Protein AF-A0A1C0SF87-F1 (afdb_monomer_lite)

Structure (mmCIF, N/CA/C/O backbone):
data_AF-A0A1C0SF87-F1
#
_entry.id   AF-A0A1C0SF87-F1
#
loop_
_atom_site.group_PDB
_atom_site.id
_atom_site.type_symbol
_atom_site.label_atom_id
_atom_site.label_alt_id
_atom_site.label_comp_id
_atom_site.label_asym_id
_atom_site.label_entity_id
_atom_site.label_seq_id
_atom_site.pdbx_PDB_ins_code
_atom_site.Cartn_x
_atom_site.Cartn_y
_atom_site.Cartn_z
_atom_site.occupancy
_atom_site.B_iso_or_equiv
_atom_site.auth_seq_id
_atom_site.auth_comp_id
_atom_site.auth_asym_id
_atom_site.auth_atom_id
_atom_site.pdbx_PDB_model_num
ATOM 1 N N . MET A 1 1 ? 0.157 15.282 13.786 1.00 57.41 1 MET A N 1
ATOM 2 C CA . MET A 1 1 ? -0.736 14.320 14.457 1.00 57.41 1 MET A CA 1
ATOM 3 C C . MET A 1 1 ? -0.041 12.977 14.405 1.00 57.41 1 MET A C 1
ATOM 5 O O . MET A 1 1 ? 0.284 12.532 13.311 1.00 57.41 1 MET A O 1
ATOM 9 N N . ASP A 1 2 ? 0.306 12.421 15.559 1.00 79.81 2 ASP A N 1
ATOM 10 C CA . ASP A 1 2 ? 1.012 11.137 15.665 1.00 79.81 2 ASP A CA 1
ATOM 11 C C . ASP A 1 2 ? 0.039 9.956 15.436 1.00 79.81 2 ASP A C 1
ATOM 13 O O . ASP A 1 2 ? -1.162 10.084 15.690 1.00 79.81 2 ASP A O 1
ATOM 17 N N . ALA A 1 3 ? 0.526 8.804 14.965 1.00 73.69 3 ALA A N 1
ATOM 18 C CA . ALA A 1 3 ? -0.281 7.599 14.735 1.00 73.69 3 ALA A CA 1
ATOM 19 C C . ALA A 1 3 ? -0.996 7.142 16.016 1.00 73.69 3 ALA A C 1
ATOM 21 O O . ALA A 1 3 ? -2.150 6.709 15.969 1.00 73.69 3 ALA A O 1
ATOM 22 N N . LYS A 1 4 ? -0.340 7.321 17.169 1.00 74.00 4 LYS A N 1
ATOM 23 C CA . LYS A 1 4 ? -0.938 7.104 18.487 1.00 74.00 4 LYS A CA 1
ATOM 24 C C . LYS A 1 4 ? -2.145 8.018 18.725 1.00 74.00 4 LYS A C 1
ATOM 26 O O . LYS A 1 4 ? -3.208 7.522 19.080 1.00 74.00 4 LYS A O 1
ATOM 31 N N . GLN A 1 5 ? -2.010 9.321 18.467 1.00 77.00 5 GLN A N 1
ATOM 32 C CA . GLN A 1 5 ? -3.103 10.290 18.637 1.00 77.00 5 GLN A CA 1
ATOM 33 C C . GLN A 1 5 ? -4.289 9.973 17.716 1.00 77.00 5 GLN A C 1
ATOM 35 O O . GLN A 1 5 ? -5.437 10.033 18.145 1.00 77.00 5 GLN A O 1
ATOM 40 N N . ALA 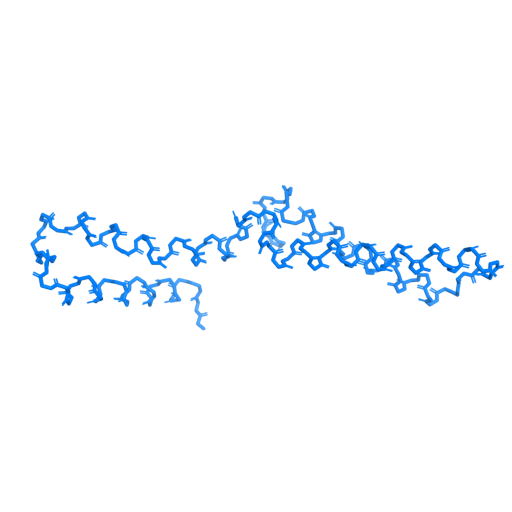A 1 6 ? -4.020 9.566 16.471 1.00 75.81 6 ALA A N 1
ATOM 41 C CA . ALA A 1 6 ? -5.061 9.156 15.528 1.00 75.81 6 ALA A CA 1
ATOM 42 C C . ALA A 1 6 ? -5.813 7.892 15.979 1.00 75.81 6 ALA A C 1
ATOM 44 O O . ALA A 1 6 ? -7.019 7.767 15.753 1.00 75.81 6 ALA A O 1
ATOM 45 N N . LEU A 1 7 ? -5.112 6.945 16.609 1.00 80.19 7 LEU A N 1
ATOM 46 C CA . LEU A 1 7 ? -5.727 5.752 17.184 1.00 80.19 7 LEU A CA 1
ATOM 47 C C . LEU A 1 7 ? -6.572 6.104 18.415 1.00 80.19 7 LEU A C 1
ATOM 49 O O . LEU A 1 7 ? -7.715 5.661 18.506 1.00 80.19 7 LEU A O 1
ATOM 53 N N . GLU A 1 8 ? -6.037 6.919 19.324 1.00 79.88 8 GLU A N 1
ATOM 54 C CA . GLU A 1 8 ? -6.735 7.379 20.532 1.00 79.88 8 GLU A CA 1
ATOM 55 C C . GLU A 1 8 ? -8.029 8.130 20.191 1.00 79.88 8 GLU A C 1
ATOM 57 O O . GLU A 1 8 ? -9.067 7.858 20.791 1.00 79.88 8 GLU A O 1
ATOM 62 N N . GLU A 1 9 ? -8.012 8.997 19.176 1.00 80.19 9 GLU A N 1
ATOM 63 C CA . GLU A 1 9 ? -9.203 9.714 18.708 1.00 80.19 9 GLU A CA 1
ATOM 64 C C . GLU A 1 9 ? -10.276 8.759 18.158 1.00 80.19 9 GLU A C 1
ATOM 66 O O . GLU A 1 9 ? -11.459 8.877 18.493 1.00 80.19 9 GLU A O 1
ATOM 71 N N . LYS A 1 10 ? -9.877 7.749 17.372 1.00 78.56 10 LYS A N 1
ATOM 72 C CA . LYS A 1 10 ? -10.803 6.720 16.870 1.00 78.56 10 LYS A CA 1
ATOM 73 C C . LYS A 1 10 ? -11.394 5.873 17.996 1.00 78.56 10 LYS A C 1
ATOM 75 O O . LYS A 1 10 ? -12.589 5.574 17.955 1.00 78.56 10 LYS A O 1
ATOM 80 N N . ILE A 1 11 ? -10.587 5.515 18.999 1.00 81.50 11 ILE A N 1
ATOM 81 C CA . ILE A 1 11 ? -11.050 4.819 20.209 1.00 81.50 11 ILE A CA 1
ATOM 82 C C . ILE A 1 11 ? -12.060 5.690 20.949 1.00 81.50 11 ILE A C 1
ATOM 84 O O . ILE A 1 11 ? -13.160 5.217 21.227 1.00 81.50 11 ILE A O 1
ATOM 88 N N . ALA A 1 12 ? -11.743 6.959 21.202 1.00 77.69 12 ALA A N 1
ATOM 89 C CA . ALA A 1 12 ? -12.630 7.879 21.905 1.00 77.69 12 ALA A CA 1
ATOM 90 C C . ALA A 1 12 ? -13.989 8.019 21.201 1.00 77.69 12 ALA A C 1
ATOM 92 O O . ALA A 1 12 ? -15.027 7.860 21.839 1.00 77.69 12 ALA A O 1
ATOM 93 N N . LEU A 1 13 ? -14.005 8.233 19.881 1.00 79.44 13 LEU A N 1
ATOM 94 C CA . LEU A 1 13 ? -15.246 8.320 19.099 1.00 79.44 13 LEU A CA 1
ATOM 95 C C . LEU A 1 13 ? -16.073 7.031 19.160 1.00 79.44 13 LEU A C 1
ATOM 97 O O . LEU A 1 13 ? -17.303 7.079 19.255 1.00 79.44 13 LEU A O 1
ATOM 101 N N . ALA A 1 14 ? -15.416 5.875 19.103 1.00 79.06 14 ALA A N 1
ATOM 102 C CA . ALA A 1 14 ? -16.096 4.593 19.171 1.00 79.06 14 ALA A CA 1
ATOM 103 C C . ALA A 1 14 ? -16.659 4.310 20.577 1.00 79.06 14 ALA A C 1
ATOM 105 O O . ALA A 1 14 ? -17.812 3.890 20.680 1.00 79.06 14 ALA A O 1
ATOM 106 N N . VAL A 1 15 ? -15.909 4.629 21.640 1.00 78.75 15 VAL A N 1
ATOM 107 C CA . VAL A 1 15 ? -16.362 4.531 23.040 1.00 78.75 15 VAL A CA 1
ATOM 108 C C . VAL A 1 15 ? -17.535 5.471 23.297 1.00 78.75 15 VAL A C 1
ATOM 110 O O . VAL A 1 15 ? -18.555 5.032 23.815 1.00 78.75 15 VAL A O 1
ATOM 113 N N . ILE A 1 16 ? -17.439 6.741 22.890 1.00 77.31 16 ILE A N 1
ATOM 114 C CA . ILE A 1 16 ? -18.538 7.711 23.018 1.00 77.31 16 ILE A CA 1
ATOM 115 C C . ILE A 1 16 ? -19.789 7.197 22.300 1.00 77.31 16 ILE A C 1
ATOM 117 O O . ILE A 1 16 ? -20.891 7.317 22.830 1.00 77.31 16 ILE A O 1
ATOM 121 N N . GLY A 1 17 ? -19.631 6.611 21.110 1.00 75.81 17 GLY A N 1
ATOM 122 C CA . GLY A 1 17 ? -20.732 5.990 20.377 1.00 75.81 17 GLY A CA 1
ATOM 123 C C . GLY A 1 17 ? -21.387 4.842 21.146 1.00 75.81 17 GLY A C 1
ATOM 124 O O . GLY A 1 17 ? -22.609 4.802 21.216 1.00 75.81 17 GLY A O 1
ATOM 125 N N . ALA A 1 18 ? -20.590 3.955 21.745 1.00 75.75 18 ALA A N 1
ATOM 126 C CA . ALA A 1 18 ? -21.094 2.832 22.534 1.00 75.75 18 ALA A CA 1
ATOM 127 C C . ALA A 1 18 ? -21.773 3.285 23.839 1.00 75.75 18 ALA A C 1
ATOM 129 O O . ALA A 1 18 ? -22.829 2.776 24.177 1.00 75.75 18 ALA A O 1
ATOM 130 N N . VAL A 1 19 ? -21.223 4.282 24.541 1.00 73.88 19 VAL A N 1
ATOM 131 C CA . VAL A 1 19 ? -21.814 4.839 25.778 1.00 73.88 19 VAL A CA 1
ATOM 132 C C . VAL A 1 19 ? -23.124 5.585 25.507 1.00 73.88 19 VAL A C 1
ATOM 134 O O . VAL A 1 19 ? -23.992 5.657 26.372 1.00 73.88 19 VAL A O 1
ATOM 137 N N . ARG A 1 20 ? -23.279 6.165 24.313 1.00 76.50 20 ARG A N 1
ATOM 138 C CA . ARG A 1 20 ? -24.523 6.827 23.898 1.00 76.50 20 ARG A CA 1
ATOM 139 C C . ARG A 1 20 ? -25.636 5.850 23.525 1.00 76.50 20 ARG A C 1
ATOM 141 O O . ARG A 1 20 ? -26.769 6.302 23.384 1.00 76.50 20 ARG A O 1
ATOM 148 N N . ASP A 1 21 ? -25.330 4.570 23.333 1.00 76.19 21 ASP A N 1
ATOM 149 C CA . ASP A 1 21 ? -26.332 3.556 23.033 1.00 76.19 21 ASP A CA 1
ATOM 150 C C . ASP A 1 21 ? -27.049 3.141 24.332 1.00 76.19 21 ASP A C 1
ATOM 152 O O . ASP A 1 21 ? -26.433 2.515 25.195 1.00 76.19 21 ASP A O 1
ATOM 156 N N . PRO A 1 22 ? -28.346 3.462 24.504 1.00 70.50 22 PRO A N 1
ATOM 157 C CA . PRO A 1 22 ? -29.086 3.117 25.716 1.00 70.50 22 PRO A CA 1
ATOM 158 C C . PRO A 1 22 ? -29.263 1.602 25.913 1.00 70.50 22 PRO A C 1
ATOM 160 O O . PRO A 1 22 ? -29.648 1.182 27.004 1.00 70.50 22 PRO A O 1
ATOM 163 N N . ALA A 1 23 ? -28.990 0.778 24.892 1.00 74.75 23 ALA A N 1
ATOM 164 C CA . ALA A 1 23 ? -28.963 -0.680 25.002 1.00 74.75 23 ALA A CA 1
ATOM 165 C C . ALA A 1 23 ? -27.642 -1.222 25.580 1.00 74.75 23 ALA A C 1
ATOM 167 O O . ALA A 1 23 ? -27.571 -2.400 25.935 1.00 74.75 23 ALA A O 1
ATOM 168 N N . VAL A 1 24 ? -26.604 -0.388 25.691 1.00 68.94 24 VAL A N 1
ATOM 169 C CA . VAL A 1 24 ? -25.310 -0.739 26.283 1.00 68.94 24 VAL A CA 1
ATOM 170 C C . VAL A 1 24 ? -25.275 -0.181 27.712 1.00 68.94 24 VAL A C 1
ATOM 172 O O . VAL A 1 24 ? -25.194 1.034 27.893 1.00 68.94 24 VAL A O 1
ATOM 175 N N . PRO A 1 25 ? -25.341 -1.029 28.760 1.00 65.06 25 PRO A N 1
ATOM 176 C CA . PRO A 1 25 ? -25.187 -0.561 30.137 1.00 65.06 25 PRO A CA 1
ATOM 177 C C . PRO A 1 25 ? -23.843 0.171 30.288 1.00 65.06 25 PRO A C 1
ATOM 179 O O . PRO A 1 25 ? -22.894 -0.167 29.605 1.00 65.06 25 PRO A O 1
ATOM 182 N N . ALA A 1 26 ? -23.696 1.159 31.165 1.00 67.25 26 ALA A N 1
ATOM 183 C CA . ALA A 1 26 ? -22.394 1.816 31.395 1.00 67.25 26 ALA A CA 1
ATOM 184 C C . ALA A 1 26 ? -21.648 1.246 32.623 1.00 67.25 26 ALA A C 1
ATOM 186 O O . ALA A 1 26 ? -20.804 1.913 33.213 1.00 67.25 26 ALA A O 1
ATOM 187 N N . ASP A 1 27 ? -22.000 0.025 33.035 1.00 68.81 27 ASP A N 1
ATOM 188 C CA . ASP A 1 27 ? -21.407 -0.703 34.165 1.00 68.81 27 ASP A CA 1
ATOM 189 C C . ASP A 1 27 ? -20.203 -1.552 33.700 1.00 68.81 27 ASP A C 1
ATOM 191 O O . ASP A 1 27 ? -20.050 -1.827 32.510 1.00 68.81 27 ASP A O 1
ATOM 195 N N . ALA A 1 28 ? -19.353 -2.027 34.613 1.00 61.50 28 ALA A N 1
ATOM 196 C CA . ALA A 1 28 ? -18.215 -2.906 34.332 1.00 61.50 28 ALA A CA 1
ATOM 197 C C . ALA A 1 28 ? -18.602 -4.146 33.497 1.00 61.50 28 ALA A C 1
ATOM 199 O O . ALA A 1 28 ? -17.810 -4.612 32.675 1.00 61.50 28 ALA A O 1
ATOM 200 N N . ALA A 1 29 ? -19.840 -4.636 33.634 1.00 66.44 29 ALA A N 1
ATOM 201 C CA . ALA A 1 29 ? -20.398 -5.714 32.813 1.00 66.44 29 ALA A CA 1
ATOM 202 C C . ALA A 1 29 ? -20.477 -5.373 31.308 1.00 66.44 29 ALA A C 1
ATOM 204 O O . ALA A 1 29 ? -20.444 -6.264 30.459 1.00 66.44 29 ALA A O 1
ATOM 205 N N . ALA A 1 30 ? -20.529 -4.090 30.958 1.00 68.81 30 ALA A N 1
ATOM 206 C CA . ALA A 1 30 ? -20.596 -3.619 29.585 1.00 68.81 30 ALA A CA 1
ATOM 207 C C . ALA A 1 30 ? -19.242 -3.302 28.953 1.00 68.81 30 ALA A C 1
ATOM 209 O O . ALA A 1 30 ? -19.180 -2.989 27.762 1.00 68.81 30 ALA A O 1
ATOM 210 N N . ALA A 1 31 ? -18.146 -3.462 29.700 1.00 70.44 31 ALA A N 1
ATOM 211 C CA . ALA A 1 31 ? -16.803 -3.324 29.153 1.00 70.44 31 ALA A CA 1
ATOM 212 C C . ALA A 1 31 ? -16.615 -4.203 27.907 1.00 70.44 31 ALA A C 1
ATOM 214 O O . ALA A 1 31 ? -16.042 -3.757 26.917 1.00 70.44 31 ALA A O 1
ATOM 215 N N . ARG A 1 32 ? -17.149 -5.434 27.907 1.00 70.88 32 ARG A N 1
ATOM 216 C CA . ARG A 1 32 ? -17.035 -6.345 26.759 1.00 70.88 32 ARG A CA 1
ATOM 217 C C . ARG A 1 32 ? -17.866 -5.893 25.544 1.00 70.88 32 ARG A C 1
ATOM 219 O O . ARG A 1 32 ? -17.279 -5.815 24.467 1.00 70.88 32 ARG A O 1
ATOM 226 N N . PRO A 1 33 ? -19.161 -5.541 25.680 1.00 75.56 33 PRO A N 1
ATOM 227 C CA . PRO A 1 33 ? -19.923 -4.868 24.624 1.00 75.56 33 PRO A CA 1
ATOM 228 C C . PRO A 1 33 ? -19.234 -3.629 24.038 1.00 75.56 33 PRO A C 1
ATOM 230 O O . PRO A 1 33 ? -19.136 -3.511 22.818 1.00 75.56 33 PRO A O 1
ATOM 233 N N . ILE A 1 34 ? -18.697 -2.744 24.885 1.00 74.06 34 ILE A N 1
ATOM 234 C CA . ILE A 1 34 ? -17.993 -1.533 24.441 1.00 74.06 34 ILE A CA 1
ATOM 235 C C . ILE A 1 34 ? -16.725 -1.905 23.666 1.00 74.06 34 ILE A C 1
ATOM 237 O O . ILE A 1 34 ? -16.511 -1.388 22.574 1.00 74.06 34 ILE A O 1
ATOM 241 N N . ILE A 1 35 ? -15.906 -2.831 24.181 1.00 79.00 35 ILE A N 1
ATOM 242 C CA . ILE A 1 35 ? -14.707 -3.318 23.479 1.00 79.00 35 ILE A CA 1
ATOM 243 C C . ILE A 1 35 ? -15.081 -3.882 22.109 1.00 79.00 35 ILE A C 1
ATOM 245 O O . ILE A 1 35 ? -14.444 -3.514 21.129 1.00 79.00 35 ILE A O 1
ATOM 249 N N . ASN A 1 36 ? -16.122 -4.713 22.016 1.00 80.81 36 ASN A N 1
ATOM 250 C CA . ASN A 1 36 ? -16.558 -5.287 20.743 1.00 80.81 36 ASN A CA 1
ATOM 251 C C . ASN A 1 36 ? -16.981 -4.191 19.750 1.00 80.81 36 ASN A C 1
ATOM 253 O O . ASN A 1 36 ? -16.491 -4.179 18.623 1.00 80.81 36 ASN A O 1
ATOM 257 N N . ALA A 1 37 ? -17.798 -3.224 20.182 1.00 81.00 37 ALA A N 1
ATOM 258 C CA . ALA A 1 37 ? -18.237 -2.109 19.338 1.00 81.00 37 ALA A CA 1
ATOM 259 C C . ALA A 1 37 ? -17.066 -1.224 18.865 1.00 81.00 37 ALA A C 1
ATOM 261 O O . ALA A 1 37 ? -17.0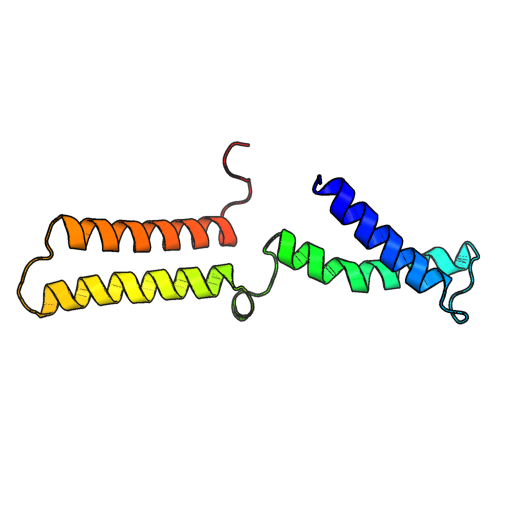37 -0.753 17.724 1.00 81.00 37 ALA A O 1
ATOM 262 N N . VAL A 1 38 ? -16.069 -1.010 19.729 1.00 82.38 38 VAL A N 1
ATOM 263 C CA . VAL A 1 38 ? -14.836 -0.289 19.385 1.00 82.38 38 VAL A CA 1
ATOM 264 C C . VAL A 1 38 ? -13.988 -1.096 18.405 1.00 82.38 38 VAL A C 1
ATOM 266 O O . VAL A 1 38 ? -13.546 -0.557 17.389 1.00 82.38 38 VAL A O 1
ATOM 269 N N . SER A 1 39 ? -13.777 -2.384 18.672 1.00 82.62 39 SER A N 1
ATOM 270 C CA . SER A 1 39 ? -13.016 -3.279 17.802 1.00 82.62 39 SER A CA 1
ATOM 271 C C . SER A 1 39 ? -13.638 -3.374 16.413 1.00 82.62 39 SER A C 1
ATOM 273 O O . SER A 1 39 ? -12.910 -3.236 15.438 1.00 82.62 39 SER A O 1
ATOM 275 N N . GLU A 1 40 ? -14.958 -3.515 16.293 1.00 85.19 40 GLU A N 1
ATOM 276 C CA . GLU A 1 40 ? -15.649 -3.548 14.996 1.00 85.19 40 GLU A CA 1
ATOM 277 C C . GLU A 1 40 ? -15.449 -2.259 14.190 1.00 85.19 40 GLU A C 1
ATOM 279 O O . GLU A 1 40 ? -15.210 -2.312 12.983 1.00 85.19 40 GLU A O 1
ATOM 284 N N . LYS A 1 41 ? -15.473 -1.091 14.845 1.00 83.56 41 LYS A N 1
ATOM 285 C CA . LYS A 1 41 ? -15.244 0.198 14.171 1.00 83.56 41 LYS A CA 1
ATOM 286 C C . LYS A 1 41 ? -13.792 0.425 13.764 1.00 83.56 41 LYS A C 1
ATOM 288 O O . LYS A 1 41 ? -13.533 1.062 12.742 1.00 83.56 41 LYS A O 1
ATOM 293 N N . ILE A 1 42 ? -12.840 -0.029 14.573 1.00 84.06 42 ILE A N 1
ATOM 294 C CA . ILE A 1 42 ? -11.424 0.325 14.411 1.00 84.06 42 ILE A CA 1
ATOM 295 C C . ILE A 1 42 ? -10.647 -0.749 13.652 1.00 84.06 42 ILE A C 1
ATOM 297 O O . ILE A 1 42 ? -9.699 -0.409 12.941 1.00 84.06 42 ILE A O 1
ATOM 301 N N . ALA A 1 43 ? -11.053 -2.017 13.734 1.00 82.88 43 ALA A N 1
ATOM 302 C CA . ALA A 1 43 ? -10.371 -3.121 13.065 1.00 82.88 43 ALA A CA 1
ATOM 303 C C . ALA A 1 43 ? -10.172 -2.874 11.560 1.00 82.88 43 ALA A C 1
ATOM 305 O O . ALA A 1 43 ? -9.032 -3.014 11.116 1.00 82.88 43 ALA A O 1
ATOM 306 N N . PRO A 1 44 ? -11.170 -2.407 10.778 1.00 83.00 44 PRO A N 1
ATOM 307 C CA . PRO A 1 44 ? -10.951 -2.101 9.365 1.00 83.00 44 PRO A CA 1
ATOM 308 C C . PRO A 1 44 ? -9.870 -1.034 9.163 1.00 83.00 44 PRO A C 1
ATOM 310 O O . PRO A 1 44 ? -8.981 -1.186 8.330 1.00 83.00 44 PRO A O 1
ATOM 313 N N . ALA A 1 45 ? -9.882 0.026 9.975 1.00 83.31 45 ALA A N 1
ATOM 314 C CA . ALA A 1 45 ? -8.890 1.092 9.882 1.00 83.31 45 ALA A CA 1
ATOM 315 C C . ALA A 1 45 ? -7.467 0.606 10.199 1.00 83.31 45 ALA A C 1
ATOM 317 O O . ALA A 1 45 ? -6.526 1.040 9.537 1.00 83.31 45 ALA A O 1
ATOM 318 N N . ILE A 1 46 ? -7.308 -0.291 11.177 1.00 83.19 46 ILE A N 1
ATOM 319 C CA . ILE A 1 46 ? -6.014 -0.913 11.498 1.00 83.19 46 ILE A CA 1
ATOM 320 C C . ILE A 1 46 ? -5.566 -1.829 10.358 1.00 83.19 46 ILE A C 1
ATOM 322 O O . ILE A 1 46 ? -4.406 -1.771 9.953 1.00 83.19 46 ILE A O 1
ATOM 326 N N . VAL A 1 47 ? -6.467 -2.649 9.813 1.00 83.94 47 VAL A N 1
ATOM 327 C CA . VAL A 1 47 ? -6.176 -3.545 8.684 1.00 83.94 47 VAL A CA 1
ATOM 328 C C . VAL A 1 47 ? -5.682 -2.753 7.470 1.00 83.94 47 VAL A C 1
ATOM 330 O O . VAL A 1 47 ? -4.656 -3.110 6.893 1.00 83.94 47 VAL A O 1
ATOM 333 N N . HIS A 1 48 ? -6.334 -1.638 7.130 1.00 80.06 48 HIS A N 1
ATOM 334 C CA . HIS A 1 48 ? -5.883 -0.759 6.047 1.00 80.06 48 HIS A CA 1
ATOM 335 C C . HIS A 1 48 ? -4.551 -0.066 6.371 1.00 80.06 48 HIS A C 1
ATOM 337 O O . HIS A 1 48 ? -3.658 -0.040 5.529 1.00 80.06 48 HIS A O 1
ATOM 343 N N . ALA A 1 49 ? -4.377 0.450 7.593 1.00 79.25 49 ALA A N 1
ATOM 344 C CA . ALA A 1 49 ? -3.139 1.122 8.004 1.00 79.25 49 ALA A CA 1
ATOM 345 C C . ALA A 1 49 ? -1.922 0.182 8.029 1.00 79.25 49 ALA A C 1
ATOM 347 O O . ALA A 1 49 ? -0.801 0.612 7.777 1.00 79.25 49 ALA A O 1
ATOM 348 N N . THR A 1 50 ? -2.144 -1.101 8.312 1.00 79.06 50 THR A N 1
ATOM 349 C CA . THR A 1 50 ? -1.097 -2.134 8.351 1.00 79.06 50 THR A CA 1
ATOM 350 C C . THR A 1 50 ? -0.955 -2.898 7.040 1.00 79.06 50 THR A C 1
ATOM 352 O O . THR A 1 50 ? -0.180 -3.846 6.981 1.00 79.06 50 THR A O 1
ATOM 355 N N . ASN A 1 51 ? -1.67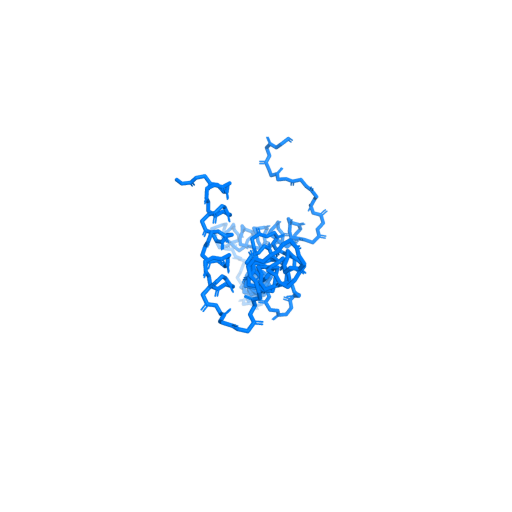6 -2.505 5.981 1.00 76.62 51 ASN A N 1
ATOM 356 C CA . ASN A 1 51 ? -1.675 -3.199 4.692 1.00 76.62 51 ASN A CA 1
ATOM 357 C C . ASN A 1 51 ? -2.113 -4.684 4.762 1.00 76.62 51 ASN A C 1
ATOM 359 O O . ASN A 1 51 ? -1.839 -5.438 3.833 1.00 76.62 51 ASN A O 1
ATOM 363 N N . ASN A 1 52 ? -2.853 -5.101 5.796 1.00 81.88 52 ASN A N 1
ATOM 364 C CA . ASN A 1 52 ? -3.312 -6.488 6.003 1.00 81.88 52 ASN A CA 1
ATOM 365 C C . ASN A 1 52 ? -4.620 -6.848 5.266 1.00 81.88 52 ASN A C 1
ATOM 367 O O . ASN A 1 52 ? -5.177 -7.928 5.444 1.00 81.88 52 ASN A O 1
ATOM 371 N N . GLU A 1 53 ? -5.146 -5.935 4.455 1.00 86.00 53 GLU A N 1
ATOM 372 C CA . GLU A 1 53 ? -6.329 -6.155 3.615 1.00 86.00 53 GLU A CA 1
ATOM 373 C C . GLU A 1 53 ? -6.110 -7.265 2.553 1.00 86.00 53 GLU A C 1
ATOM 375 O O . GLU A 1 53 ? -4.982 -7.436 2.063 1.00 86.00 53 GLU A O 1
ATOM 380 N N . PRO A 1 54 ? -7.170 -7.997 2.142 1.00 89.62 54 PRO A N 1
ATOM 381 C CA . PRO A 1 54 ? -7.075 -8.984 1.071 1.00 89.62 54 PRO A CA 1
ATOM 382 C C . PRO A 1 54 ? -6.502 -8.392 -0.217 1.00 89.62 54 PRO A C 1
ATOM 384 O O . PRO A 1 54 ? -6.800 -7.258 -0.594 1.00 89.62 54 PRO A O 1
ATOM 387 N N . ILE A 1 55 ? -5.706 -9.190 -0.929 1.00 87.38 55 ILE A N 1
ATOM 388 C CA . ILE A 1 55 ? -4.918 -8.750 -2.090 1.00 87.38 55 ILE A CA 1
ATOM 389 C C . ILE A 1 55 ? -5.802 -8.092 -3.170 1.00 87.38 55 ILE A C 1
ATOM 391 O O . ILE A 1 55 ? -5.424 -7.064 -3.726 1.00 87.38 55 ILE A O 1
ATOM 395 N N . TRP A 1 56 ? -7.009 -8.621 -3.407 1.00 85.56 56 TRP A N 1
ATOM 396 C CA . TRP A 1 56 ? -7.961 -8.105 -4.404 1.00 85.56 56 TRP A CA 1
ATOM 397 C C . TRP A 1 56 ? -8.690 -6.815 -3.993 1.00 85.56 56 TRP A C 1
ATOM 399 O O . TRP A 1 56 ? -9.305 -6.175 -4.838 1.00 85.56 56 TRP A O 1
ATOM 409 N N . GLN A 1 57 ? -8.647 -6.427 -2.715 1.00 90.00 57 GLN A N 1
ATOM 410 C CA . GLN A 1 57 ? -9.187 -5.147 -2.224 1.00 90.00 57 GLN A CA 1
ATOM 411 C C . GLN A 1 57 ? -8.092 -4.093 -2.054 1.00 90.00 57 GLN A C 1
ATOM 413 O O . GLN A 1 57 ? -8.379 -2.919 -1.820 1.00 90.00 57 GLN A O 1
ATOM 418 N N . SER A 1 58 ? -6.829 -4.500 -2.175 1.00 90.88 58 SER A N 1
ATOM 419 C CA . SER A 1 58 ? -5.716 -3.625 -1.883 1.00 90.88 58 SER A CA 1
ATOM 420 C C . SER A 1 58 ? -5.413 -2.658 -3.012 1.00 90.88 58 SER A C 1
ATOM 422 O O . SER A 1 58 ? -4.893 -3.044 -4.059 1.00 90.88 58 SER A O 1
ATOM 424 N N . ARG A 1 59 ? -5.603 -1.365 -2.749 1.00 90.50 59 ARG A N 1
ATOM 425 C CA . ARG A 1 59 ? -5.221 -0.290 -3.679 1.00 90.50 59 ARG A CA 1
ATOM 426 C C . ARG A 1 59 ? -3.723 -0.301 -3.989 1.00 90.50 59 ARG A C 1
ATOM 428 O O . ARG A 1 59 ? -3.338 -0.034 -5.123 1.00 90.50 59 ARG A O 1
ATOM 435 N N . VAL A 1 60 ? -2.895 -0.651 -3.003 1.00 90.88 60 VAL A N 1
ATOM 436 C CA . VAL A 1 60 ? -1.437 -0.766 -3.158 1.00 90.88 60 VAL A CA 1
ATOM 437 C C . VAL A 1 60 ? -1.086 -1.918 -4.095 1.00 90.88 60 VAL A C 1
ATOM 439 O O . VAL A 1 60 ? -0.299 -1.732 -5.019 1.00 90.88 60 VAL A O 1
ATOM 442 N N . THR A 1 61 ? -1.704 -3.090 -3.903 1.00 93.38 61 THR A N 1
ATOM 443 C CA . THR A 1 61 ? -1.455 -4.227 -4.800 1.00 93.38 61 THR A CA 1
ATOM 444 C C . THR A 1 61 ? -1.950 -3.931 -6.208 1.00 93.38 61 THR A C 1
ATOM 446 O O . THR A 1 61 ? -1.200 -4.105 -7.162 1.00 93.38 61 THR A O 1
ATOM 449 N N . ILE A 1 62 ? -3.198 -3.478 -6.347 1.00 94.19 62 ILE A N 1
ATOM 450 C CA . ILE A 1 62 ? -3.820 -3.217 -7.649 1.00 94.19 62 ILE A CA 1
ATOM 451 C C . ILE A 1 62 ? -2.995 -2.191 -8.433 1.00 94.19 62 ILE A C 1
ATOM 453 O O . ILE A 1 62 ? -2.689 -2.421 -9.601 1.00 94.19 62 ILE A O 1
ATOM 457 N N . GLY A 1 63 ? -2.583 -1.096 -7.787 1.00 94.06 63 GLY A N 1
ATOM 458 C CA . GLY A 1 63 ? -1.750 -0.070 -8.413 1.00 94.06 63 GLY A CA 1
ATOM 459 C C . GLY A 1 63 ? -0.378 -0.593 -8.838 1.00 94.06 63 GLY A C 1
ATOM 460 O O . GLY A 1 63 ? 0.060 -0.325 -9.954 1.00 94.06 63 GLY A O 1
ATOM 461 N N . ALA A 1 64 ? 0.284 -1.388 -7.994 1.00 95.44 64 ALA A N 1
ATOM 462 C CA . ALA A 1 64 ? 1.583 -1.960 -8.334 1.00 95.44 64 ALA A CA 1
ATOM 463 C C . ALA A 1 64 ? 1.485 -3.003 -9.462 1.00 95.44 64 ALA A C 1
ATOM 465 O O . ALA A 1 64 ? 2.294 -2.991 -10.385 1.00 95.44 64 ALA A O 1
ATOM 466 N N . VAL A 1 65 ? 0.458 -3.856 -9.463 1.00 95.88 65 VAL A N 1
ATOM 467 C CA . VAL A 1 65 ? 0.205 -4.795 -10.569 1.00 95.88 65 VAL A CA 1
ATOM 468 C C . VAL A 1 65 ? -0.080 -4.042 -11.870 1.00 95.88 65 VAL A C 1
ATOM 470 O O . VAL A 1 65 ? 0.485 -4.389 -12.904 1.00 95.88 65 VAL A O 1
ATOM 473 N N . ALA A 1 66 ? -0.886 -2.977 -11.828 1.00 95.25 66 ALA A N 1
ATOM 474 C CA . ALA A 1 66 ? -1.123 -2.129 -12.995 1.00 95.25 66 ALA A CA 1
ATOM 475 C C . ALA A 1 66 ? 0.176 -1.485 -13.510 1.00 95.25 66 ALA A C 1
ATOM 477 O O . ALA A 1 66 ? 0.402 -1.456 -14.718 1.00 95.25 66 ALA A O 1
ATOM 478 N N . GLY A 1 67 ? 1.056 -1.034 -12.609 1.00 94.50 67 GLY A N 1
ATOM 479 C CA . GLY A 1 67 ? 2.381 -0.515 -12.956 1.00 94.50 67 GLY A CA 1
ATOM 480 C C . GLY A 1 67 ? 3.281 -1.560 -13.622 1.00 94.50 67 GLY A C 1
ATOM 481 O O . GLY A 1 67 ? 3.892 -1.265 -14.647 1.00 94.50 67 GLY A O 1
ATOM 482 N N . LEU A 1 68 ? 3.314 -2.793 -13.100 1.00 95.44 68 LEU A N 1
ATOM 483 C CA . LEU A 1 68 ? 4.044 -3.903 -13.724 1.00 95.44 68 LEU A CA 1
ATOM 484 C C . LEU A 1 68 ? 3.519 -4.206 -15.127 1.00 95.44 68 LEU A C 1
ATOM 486 O O . LEU A 1 68 ? 4.314 -4.326 -16.058 1.00 95.44 68 LEU A O 1
ATOM 490 N N . ILE A 1 69 ? 2.198 -4.308 -15.285 1.00 94.88 69 ILE A N 1
ATOM 491 C CA . ILE A 1 69 ? 1.570 -4.588 -16.579 1.00 94.88 69 ILE A CA 1
ATOM 492 C C . ILE A 1 69 ? 1.875 -3.458 -17.564 1.00 94.88 69 ILE A C 1
ATOM 494 O O . ILE A 1 69 ? 2.363 -3.731 -18.655 1.00 94.88 69 ILE A O 1
ATOM 498 N N . GLY A 1 70 ? 1.645 -2.200 -17.178 1.00 92.88 70 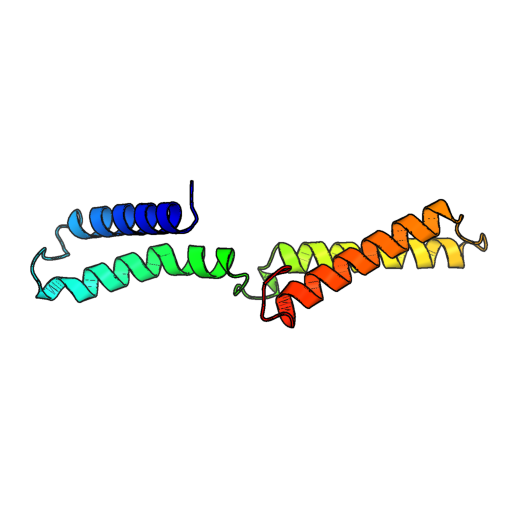GLY A N 1
ATOM 499 C CA . GLY A 1 70 ? 1.860 -1.043 -18.047 1.00 92.88 70 GLY A CA 1
ATOM 500 C C . GLY A 1 70 ? 3.321 -0.868 -18.460 1.00 92.88 70 GLY A C 1
ATOM 501 O O . GLY A 1 70 ? 3.604 -0.705 -19.644 1.00 92.88 70 GLY A O 1
ATOM 502 N N . GLY A 1 71 ? 4.256 -0.961 -17.508 1.00 90.44 71 GLY A N 1
ATOM 503 C CA . GLY A 1 71 ? 5.688 -0.851 -17.793 1.00 90.44 71 GLY A CA 1
ATOM 504 C C . GLY A 1 71 ? 6.202 -1.990 -18.677 1.00 90.44 71 GLY A C 1
ATOM 505 O O . GLY A 1 71 ? 6.938 -1.744 -19.630 1.00 90.44 71 GLY A O 1
ATOM 506 N N . THR A 1 72 ? 5.774 -3.229 -18.409 1.00 91.44 72 THR A N 1
ATOM 507 C CA . THR A 1 72 ? 6.167 -4.395 -19.221 1.00 91.44 72 THR A CA 1
ATOM 508 C C . THR A 1 72 ? 5.567 -4.323 -20.620 1.00 91.44 72 THR A C 1
ATOM 510 O O . THR A 1 72 ? 6.246 -4.626 -21.595 1.00 91.44 72 THR A O 1
ATOM 513 N N . TYR A 1 73 ? 4.308 -3.903 -20.736 1.00 90.06 73 TYR A N 1
ATOM 514 C CA . TYR A 1 73 ? 3.648 -3.731 -22.025 1.00 90.06 73 TYR A CA 1
ATOM 515 C C . TYR A 1 73 ? 4.360 -2.683 -22.890 1.00 90.06 73 TYR A C 1
ATOM 517 O O . TYR A 1 73 ? 4.598 -2.941 -24.066 1.00 90.06 73 TYR A O 1
ATOM 525 N N . GLY A 1 74 ? 4.772 -1.553 -22.299 1.00 86.50 74 GLY A N 1
ATOM 526 C CA . GLY A 1 74 ? 5.583 -0.539 -22.982 1.00 86.50 74 GLY A CA 1
ATOM 527 C C . GLY A 1 74 ? 6.903 -1.098 -23.523 1.00 86.50 74 GLY A C 1
ATOM 528 O O . GLY A 1 74 ? 7.184 -0.932 -24.705 1.00 86.50 74 GLY A O 1
ATOM 529 N N . LEU A 1 75 ? 7.650 -1.850 -22.700 1.00 86.12 75 LEU A N 1
ATOM 530 C CA . LEU A 1 75 ? 8.887 -2.517 -23.141 1.00 86.12 75 LEU A CA 1
ATOM 531 C C . LEU A 1 75 ? 8.639 -3.455 -24.319 1.00 86.12 75 LEU A C 1
ATOM 533 O O . LEU A 1 75 ? 9.385 -3.451 -25.293 1.00 86.12 75 LEU A O 1
ATOM 537 N N . VAL A 1 76 ? 7.609 -4.296 -24.213 1.00 88.12 76 VAL A N 1
ATOM 538 C CA . VAL A 1 76 ? 7.296 -5.290 -25.243 1.00 88.12 76 VAL A CA 1
ATOM 539 C C . VAL A 1 76 ? 6.943 -4.612 -26.563 1.00 88.12 76 VAL A C 1
ATOM 541 O O . VAL A 1 76 ? 7.422 -5.068 -27.597 1.00 88.12 76 VAL A O 1
ATOM 544 N N . LEU A 1 77 ? 6.160 -3.531 -26.543 1.00 86.62 77 LEU A N 1
ATOM 545 C CA . LEU A 1 77 ? 5.850 -2.768 -27.754 1.00 86.62 77 LEU A CA 1
ATOM 546 C C . LEU A 1 77 ? 7.106 -2.178 -28.396 1.00 86.62 77 LEU A C 1
ATOM 548 O O . LEU A 1 77 ? 7.317 -2.402 -29.584 1.00 86.62 77 LEU A O 1
ATOM 552 N N . ASP A 1 78 ? 7.973 -1.532 -27.609 1.00 82.62 78 ASP A N 1
ATOM 553 C CA . ASP A 1 78 ? 9.229 -0.967 -28.117 1.00 82.62 78 ASP A CA 1
ATOM 554 C C . ASP A 1 78 ? 10.071 -2.056 -28.820 1.00 82.62 78 ASP A C 1
ATOM 556 O O . ASP A 1 78 ? 10.573 -1.855 -29.923 1.00 82.62 78 ASP A O 1
ATOM 560 N N . PHE A 1 79 ? 10.159 -3.262 -28.244 1.00 81.94 79 PHE A N 1
ATOM 561 C CA . PHE A 1 79 ? 10.863 -4.384 -28.878 1.00 81.94 79 PHE A CA 1
ATOM 562 C C . PHE A 1 79 ? 10.168 -4.940 -30.132 1.00 81.94 79 PHE A C 1
ATOM 564 O O . PHE A 1 79 ? 10.858 -5.357 -31.066 1.00 81.94 79 PHE A O 1
ATOM 571 N N . LEU A 1 80 ? 8.833 -4.991 -30.160 1.00 86.31 80 LEU A N 1
ATOM 572 C CA . LEU A 1 80 ? 8.063 -5.537 -31.285 1.00 86.31 80 LEU A CA 1
ATOM 573 C C . LEU A 1 80 ? 8.025 -4.595 -32.494 1.00 86.31 80 LEU A C 1
ATOM 575 O O . LEU A 1 80 ? 8.010 -5.080 -33.626 1.00 86.31 80 LEU A O 1
ATOM 579 N N . ASP A 1 81 ? 8.082 -3.283 -32.273 1.00 84.75 81 ASP A N 1
ATOM 580 C CA . ASP A 1 81 ? 8.108 -2.269 -33.336 1.00 84.75 81 ASP A CA 1
ATOM 581 C C . ASP A 1 81 ? 9.469 -2.198 -34.063 1.00 84.75 81 ASP A C 1
ATOM 583 O O . ASP A 1 81 ? 9.645 -1.448 -35.025 1.00 84.75 81 ASP A O 1
ATOM 587 N N . GLY A 1 82 ? 10.447 -3.011 -33.645 1.00 75.50 82 GLY A N 1
ATOM 588 C CA . GLY A 1 82 ? 11.755 -3.143 -34.295 1.00 75.50 82 GLY A CA 1
ATOM 589 C C . GLY A 1 82 ? 12.710 -1.977 -34.026 1.00 75.50 82 GLY A C 1
ATOM 590 O O . GLY A 1 82 ? 13.854 -1.992 -34.486 1.00 75.50 82 GLY A O 1
ATOM 591 N N . THR 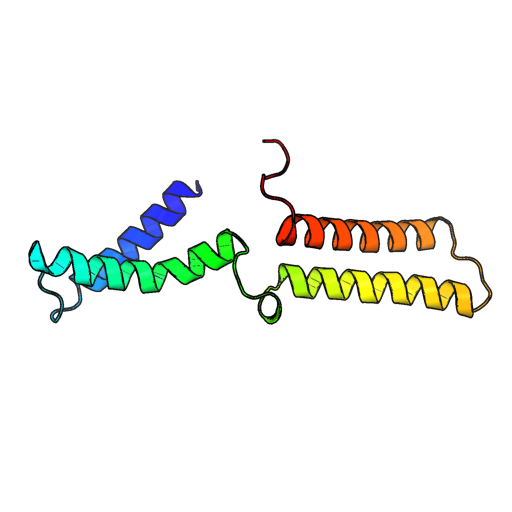A 1 83 ? 12.276 -0.982 -33.257 1.00 76.69 83 THR A N 1
ATOM 592 C CA . THR A 1 83 ? 13.096 0.127 -32.774 1.00 76.69 83 THR A CA 1
ATOM 593 C C . THR A 1 83 ? 13.538 -0.145 -31.349 1.00 76.69 83 THR A C 1
ATOM 595 O O . THR A 1 83 ? 12.718 -0.186 -30.444 1.00 76.69 83 THR A O 1
ATOM 598 N N . LEU A 1 84 ? 14.846 -0.282 -31.119 1.00 80.62 84 LEU A N 1
ATOM 599 C CA . LEU A 1 84 ? 15.353 -0.391 -29.752 1.00 80.62 84 LEU A CA 1
ATOM 600 C C . LEU A 1 84 ? 14.874 0.809 -28.914 1.00 80.62 84 LEU A C 1
ATOM 602 O O . LEU A 1 84 ? 14.992 1.947 -29.387 1.00 80.62 84 LEU A O 1
ATOM 606 N N . PRO A 1 85 ? 14.372 0.581 -27.685 1.00 83.56 85 PRO A N 1
ATOM 607 C CA . PRO A 1 85 ? 13.955 1.670 -26.821 1.00 83.56 85 PRO A CA 1
ATOM 608 C C . PRO A 1 85 ? 15.129 2.619 -26.592 1.00 83.56 85 PRO A C 1
ATOM 610 O O . PRO A 1 85 ? 16.274 2.198 -26.387 1.00 83.56 85 PRO A O 1
ATOM 613 N N . THR A 1 86 ? 14.848 3.921 -26.617 1.00 88.69 86 THR A N 1
ATOM 614 C CA . THR A 1 86 ? 15.849 4.917 -26.232 1.00 88.69 86 THR A CA 1
ATOM 615 C C . THR A 1 86 ? 16.271 4.678 -24.784 1.00 88.69 86 THR A C 1
ATOM 617 O O . THR A 1 86 ? 15.510 4.134 -23.981 1.00 88.69 86 THR A O 1
ATOM 620 N N . ALA A 1 87 ? 17.477 5.118 -24.418 1.00 89.69 87 ALA A N 1
ATOM 621 C CA . ALA A 1 87 ? 17.943 5.010 -23.035 1.00 89.69 87 ALA A CA 1
ATOM 622 C C . ALA A 1 87 ? 16.956 5.660 -22.043 1.00 89.69 87 ALA A C 1
ATOM 624 O O . ALA A 1 87 ? 16.772 5.154 -20.940 1.00 89.69 87 ALA A O 1
ATOM 625 N N . GLU A 1 88 ? 16.284 6.738 -22.454 1.00 88.12 88 GLU A N 1
ATOM 626 C CA . GLU A 1 88 ? 15.249 7.413 -21.669 1.00 88.12 88 GLU A CA 1
ATOM 627 C C . GLU A 1 88 ? 13.988 6.549 -21.498 1.00 88.12 88 GLU A C 1
ATOM 629 O O . GLU A 1 88 ? 13.569 6.326 -20.362 1.00 88.12 88 GLU A O 1
ATOM 634 N N . SER A 1 89 ? 13.436 5.996 -22.590 1.00 86.12 89 SER A N 1
ATOM 635 C CA . SER A 1 89 ? 12.256 5.110 -22.541 1.00 86.12 89 SER A CA 1
ATOM 636 C C . SER A 1 89 ? 12.526 3.869 -21.690 1.00 86.12 89 SER A C 1
ATOM 638 O O . SER A 1 89 ? 11.776 3.558 -20.761 1.00 86.12 89 SER A O 1
ATOM 640 N N . LEU A 1 90 ? 13.665 3.213 -21.937 1.00 89.81 90 LEU A N 1
ATOM 641 C CA . LEU A 1 90 ? 14.087 2.023 -21.206 1.00 89.81 90 LEU A CA 1
ATOM 642 C C . LEU A 1 90 ? 14.242 2.319 -19.711 1.00 89.81 90 LEU A C 1
ATOM 644 O O . LEU A 1 90 ? 13.744 1.567 -18.875 1.00 89.81 90 LEU A O 1
ATOM 648 N N . THR A 1 91 ? 14.897 3.429 -19.361 1.00 91.62 91 THR A N 1
ATOM 649 C CA . THR A 1 91 ? 15.079 3.820 -17.956 1.00 91.62 91 THR A CA 1
ATOM 650 C C . THR A 1 91 ? 13.736 4.087 -17.283 1.00 91.62 91 THR A C 1
ATOM 652 O O . THR A 1 91 ? 13.502 3.590 -16.182 1.00 91.62 91 THR A O 1
ATOM 655 N N . ALA A 1 92 ? 12.829 4.817 -17.939 1.00 90.62 92 ALA A N 1
ATOM 656 C CA . ALA A 1 92 ? 11.504 5.108 -17.398 1.00 90.62 92 ALA A CA 1
ATOM 657 C C . ALA A 1 92 ? 10.709 3.822 -17.115 1.00 90.62 92 ALA A C 1
ATOM 659 O O . ALA A 1 92 ? 10.174 3.648 -16.018 1.00 90.62 92 ALA A O 1
ATOM 660 N N . GLN A 1 93 ? 10.684 2.890 -18.069 1.00 91.38 93 GLN A N 1
ATOM 661 C CA . GLN A 1 93 ? 9.960 1.626 -17.934 1.00 91.38 93 GLN A CA 1
ATOM 662 C C . GLN A 1 93 ? 10.577 0.734 -16.846 1.00 91.38 93 GLN A C 1
ATOM 664 O O . GLN A 1 93 ? 9.851 0.210 -15.997 1.00 91.38 93 GLN A O 1
ATOM 669 N N . VAL A 1 94 ? 11.909 0.619 -16.798 1.00 93.12 94 VAL A N 1
ATOM 670 C CA . VAL A 1 94 ? 12.619 -0.143 -15.757 1.00 93.12 94 VAL A CA 1
ATOM 671 C C . VAL A 1 94 ? 12.346 0.427 -14.367 1.00 93.12 94 VAL A C 1
ATOM 673 O O . VAL A 1 94 ? 12.084 -0.342 -13.445 1.00 93.12 94 VAL A O 1
ATOM 676 N N . VAL A 1 95 ? 12.352 1.752 -14.199 1.00 94.94 95 VAL A N 1
ATOM 677 C CA . VAL A 1 95 ? 12.064 2.395 -12.906 1.00 94.94 95 VAL A CA 1
ATOM 678 C C . VAL A 1 95 ? 10.632 2.115 -12.451 1.00 94.94 95 VAL A C 1
ATOM 680 O O . VAL A 1 95 ? 10.424 1.780 -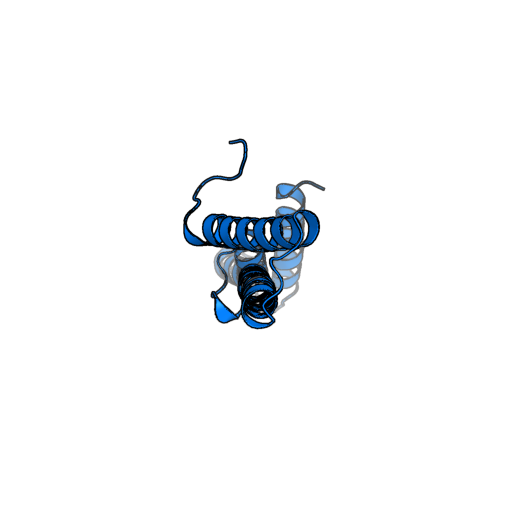11.284 1.00 94.94 95 VAL A O 1
ATOM 683 N N . VAL A 1 96 ? 9.646 2.191 -13.352 1.00 94.69 96 VAL A N 1
ATOM 684 C CA . VAL A 1 96 ? 8.245 1.874 -13.024 1.00 94.69 96 VAL A CA 1
ATOM 685 C C . VAL A 1 96 ? 8.096 0.409 -12.613 1.00 94.69 96 VAL A C 1
ATOM 687 O O . VAL A 1 96 ? 7.493 0.123 -11.576 1.00 94.69 96 VAL A O 1
ATOM 690 N N . ILE A 1 97 ? 8.679 -0.518 -13.378 1.00 95.31 97 ILE A N 1
ATOM 691 C CA . ILE A 1 97 ? 8.631 -1.957 -13.083 1.00 95.31 97 ILE A CA 1
ATOM 692 C C . ILE A 1 97 ? 9.319 -2.254 -11.749 1.00 95.31 97 ILE A C 1
ATOM 694 O O . ILE A 1 97 ? 8.744 -2.933 -10.899 1.00 95.31 97 ILE A O 1
ATOM 698 N N . ALA A 1 98 ? 10.524 -1.723 -11.536 1.00 96.38 98 ALA A N 1
ATOM 699 C CA . ALA A 1 98 ? 11.285 -1.928 -10.309 1.00 96.38 98 ALA A CA 1
ATOM 700 C C . ALA A 1 98 ? 10.564 -1.340 -9.089 1.00 96.38 98 ALA A C 1
ATOM 702 O O . ALA A 1 98 ? 10.474 -2.003 -8.057 1.00 96.38 98 ALA A O 1
ATOM 703 N N . GLY A 1 99 ? 9.996 -0.137 -9.205 1.00 95.88 99 GLY A N 1
ATOM 704 C CA . GLY A 1 99 ? 9.216 0.489 -8.136 1.00 95.88 99 GLY A CA 1
ATOM 705 C C . GLY A 1 99 ? 7.947 -0.297 -7.801 1.00 95.88 99 GLY A C 1
ATOM 706 O O . GLY A 1 99 ? 7.633 -0.505 -6.626 1.00 95.88 99 GLY A O 1
ATOM 707 N N . ALA A 1 100 ? 7.245 -0.804 -8.814 1.00 96.25 100 ALA A N 1
ATOM 708 C CA . ALA A 1 100 ? 6.079 -1.657 -8.623 1.00 96.25 100 ALA A CA 1
ATOM 709 C C . ALA A 1 100 ? 6.445 -3.001 -7.968 1.00 96.25 100 ALA A C 1
ATOM 711 O O . ALA A 1 100 ? 5.796 -3.417 -7.006 1.00 96.25 100 ALA A O 1
ATOM 712 N N . ALA A 1 101 ? 7.524 -3.644 -8.419 1.00 95.44 101 ALA A N 1
ATOM 713 C CA . ALA A 1 101 ? 8.039 -4.874 -7.823 1.00 95.44 101 ALA A CA 1
ATOM 714 C C . ALA A 1 101 ? 8.465 -4.663 -6.362 1.00 95.44 101 ALA A C 1
ATOM 716 O O . ALA A 1 101 ? 8.095 -5.453 -5.493 1.00 95.44 101 ALA A O 1
ATOM 717 N N . LEU A 1 102 ? 9.172 -3.566 -6.070 1.00 94.75 102 LEU A N 1
ATOM 718 C CA . LEU A 1 102 ? 9.558 -3.189 -4.711 1.00 94.75 102 LEU A CA 1
ATOM 719 C C . LEU A 1 102 ? 8.331 -2.945 -3.825 1.00 94.75 102 LEU A C 1
ATOM 721 O O . LEU A 1 102 ? 8.310 -3.384 -2.678 1.00 94.75 102 LEU A O 1
ATOM 725 N N . THR A 1 103 ? 7.289 -2.303 -4.357 1.00 93.56 103 THR A N 1
ATOM 726 C CA . THR A 1 103 ? 6.026 -2.076 -3.639 1.00 93.56 103 THR A CA 1
ATOM 727 C C . THR A 1 103 ? 5.341 -3.395 -3.275 1.00 93.56 103 THR A C 1
ATOM 729 O O . THR A 1 103 ? 4.917 -3.578 -2.132 1.00 93.56 103 THR A O 1
ATOM 732 N N . LEU A 1 104 ? 5.264 -4.343 -4.215 1.00 93.19 104 LEU A N 1
ATOM 733 C CA . LEU A 1 104 ? 4.696 -5.670 -3.957 1.00 93.19 104 LEU A CA 1
ATOM 734 C C . LEU A 1 104 ? 5.540 -6.469 -2.962 1.00 93.19 104 LEU A C 1
ATOM 736 O O . LEU A 1 104 ? 4.989 -7.069 -2.041 1.00 93.19 104 LEU A O 1
ATOM 740 N N . TYR A 1 105 ? 6.867 -6.428 -3.092 1.00 91.12 105 TYR A N 1
ATOM 741 C CA . TYR A 1 105 ? 7.779 -7.047 -2.133 1.00 91.12 105 TYR A CA 1
ATOM 742 C C . TYR A 1 105 ? 7.595 -6.469 -0.724 1.00 91.12 105 TYR A C 1
ATOM 744 O O . TYR A 1 105 ? 7.452 -7.219 0.244 1.00 91.12 105 TYR A O 1
ATOM 752 N N . GLY A 1 106 ? 7.525 -5.140 -0.616 1.00 90.00 106 GLY A N 1
ATOM 753 C CA . GLY A 1 106 ? 7.278 -4.432 0.637 1.00 90.00 106 GLY A CA 1
ATOM 754 C C . GLY A 1 106 ? 5.964 -4.844 1.296 1.00 90.00 106 GLY A C 1
ATOM 755 O O . GLY A 1 106 ? 5.886 -4.959 2.514 1.00 90.00 106 GLY A O 1
ATOM 756 N N . ARG A 1 107 ? 4.937 -5.123 0.493 1.00 88.25 107 ARG A N 1
ATOM 757 C CA . ARG A 1 107 ? 3.631 -5.545 0.992 1.00 88.25 107 ARG A CA 1
ATOM 758 C C . ARG A 1 107 ? 3.566 -7.027 1.373 1.00 88.25 107 ARG A C 1
ATOM 760 O O . ARG A 1 107 ? 2.916 -7.363 2.356 1.00 88.25 107 ARG A O 1
ATOM 767 N N . TRP A 1 108 ? 4.153 -7.917 0.575 1.00 87.44 108 TRP A N 1
ATOM 768 C CA . TRP A 1 108 ? 3.951 -9.366 0.715 1.00 87.44 108 TRP A CA 1
ATOM 769 C C . TRP A 1 108 ? 5.043 -10.078 1.510 1.00 87.44 108 TRP A C 1
ATOM 771 O O . TRP A 1 108 ? 4.777 -11.116 2.112 1.00 87.44 108 TRP A O 1
ATOM 781 N N . ALA A 1 109 ? 6.268 -9.556 1.493 1.00 87.12 109 ALA A N 1
ATOM 782 C CA . ALA A 1 109 ? 7.435 -10.248 2.031 1.00 87.12 109 ALA A CA 1
ATOM 783 C C . ALA A 1 109 ? 8.172 -9.447 3.110 1.00 87.12 109 ALA A C 1
ATOM 785 O O . ALA A 1 109 ? 8.697 -10.046 4.054 1.00 87.12 109 ALA A O 1
ATOM 786 N N . ALA A 1 110 ? 8.217 -8.115 3.009 1.00 83.56 110 ALA A N 1
ATOM 787 C CA . ALA A 1 110 ? 8.895 -7.301 4.011 1.00 83.56 110 ALA A CA 1
ATOM 788 C C . ALA A 1 110 ? 8.128 -7.306 5.344 1.00 83.56 110 ALA A C 1
ATOM 790 O O . ALA A 1 110 ? 6.923 -7.084 5.399 1.00 83.56 110 ALA A O 1
ATOM 791 N N . LYS A 1 111 ? 8.852 -7.562 6.440 1.00 78.19 111 LYS A N 1
ATOM 792 C CA . LYS A 1 111 ? 8.305 -7.617 7.811 1.00 78.19 111 LYS A CA 1
ATOM 793 C C . LYS A 1 111 ? 8.731 -6.436 8.685 1.00 78.19 111 LYS A C 1
ATOM 795 O O . LYS A 1 111 ? 8.361 -6.379 9.852 1.00 78.19 111 LYS A O 1
ATOM 800 N N . LYS A 1 112 ? 9.550 -5.537 8.139 1.00 77.38 112 LYS A N 1
ATOM 801 C CA . LYS A 1 112 ? 10.090 -4.354 8.812 1.00 77.38 112 LYS A CA 1
ATOM 802 C C . LYS A 1 112 ? 9.925 -3.135 7.906 1.00 77.38 112 LYS A C 1
ATOM 804 O O . LYS A 1 112 ? 10.018 -3.305 6.685 1.00 77.38 112 LYS A O 1
ATOM 809 N N . PRO A 1 113 ? 9.680 -1.940 8.467 1.00 75.44 113 PRO A N 1
ATOM 810 C CA . PRO A 1 113 ? 9.659 -0.718 7.684 1.00 75.44 113 PRO A CA 1
ATOM 811 C C . PRO A 1 113 ? 11.070 -0.382 7.181 1.00 75.44 113 PRO A C 1
ATOM 813 O O . PRO A 1 113 ? 12.079 -0.902 7.658 1.00 75.44 113 PRO A O 1
ATOM 816 N N . LEU A 1 114 ? 11.136 0.472 6.163 1.00 74.88 114 LEU A N 1
ATOM 817 C CA . LEU A 1 114 ? 12.407 0.957 5.638 1.00 74.88 114 LEU A CA 1
ATOM 818 C C . LEU A 1 114 ? 13.055 1.892 6.666 1.00 74.88 114 LEU A C 1
ATOM 820 O O . LEU A 1 114 ? 12.444 2.888 7.044 1.00 74.88 114 LEU A O 1
ATOM 824 N N . GLY A 1 115 ? 14.293 1.592 7.065 1.00 72.88 115 GLY A N 1
ATOM 825 C CA . GLY A 1 115 ? 15.071 2.432 7.984 1.00 72.88 115 GLY A CA 1
ATOM 826 C C . GLY A 1 115 ? 14.975 2.069 9.470 1.00 72.88 115 GLY A C 1
ATOM 827 O O . GLY A 1 115 ? 15.522 2.817 10.275 1.00 72.88 115 GLY A O 1
ATOM 828 N N . ASP A 1 116 ? 14.326 0.949 9.810 1.00 54.28 116 ASP A N 1
ATOM 829 C CA . ASP A 1 116 ? 14.377 0.317 11.144 1.00 54.28 116 ASP A CA 1
ATOM 830 C C . ASP A 1 116 ? 15.624 -0.560 11.352 1.00 54.28 116 ASP A C 1
ATOM 832 O O . ASP A 1 116 ? 16.044 -1.257 10.393 1.00 54.28 116 ASP A O 1
#

Secondary structure (DSSP, 8-state):
--HHHHHHHHHHHHHHHHHT-TTS-SSGGGHHHHHHHHHHHHHHHHHHHTT-S-GGG-HHHHHHHHHHHHHHHHHHHHHHTTSPPPHHHHHHHHHHHHHHHHHHHHHHT--S-TT-

pLDDT: mean 83.03, std 8.93, range [54.28, 96.38]

Sequence (116 aa):
MDAKQALEEKIALAVIGAVRDPAVPADAAAARPIINAVSEKIAPAIVHATNNEPIWQSRVTIGAVAGLIGGTYGLVLDFLDGTLPTAESLTAQVVVIAGAALTLYGRWAAKKPLGD

Foldseek 3Di:
DDPVVVLVVLLVVQLVVQVPPPVQDPDPVRPVVSVVSSCVSCVVVVCLVLLVDDLVPDPLNVVLVVLLCVLVVQCVVCVVVVHNDDPVSPVVSCVSNVVSVVSVCCNPPDPDDPPD

Radius of gyration: 22.81 Å; chains: 1; bounding box: 47×25×69 Å